Protein AF-A0A835IIK6-F1 (afdb_monomer_lite)

Radius of gyration: 29.31 Å; chains: 1; bounding box: 86×54×74 Å

InterPro domains:
  IPR040961 Cop9 signalosome subunit 5 C-terminal domain [PF18323] (36-115)

Organism: NCBI:txid261450

Structure (mmCIF, N/CA/C/O backbone):
data_AF-A0A835IIK6-F1
#
_entry.id   AF-A0A835IIK6-F1
#
loop_
_atom_site.group_PDB
_atom_site.id
_atom_site.type_symbol
_atom_site.label_atom_id
_atom_site.label_alt_id
_atom_site.label_comp_id
_atom_site.label_asym_id
_atom_site.label_entity_id
_atom_site.label_seq_id
_atom_site.pdbx_PDB_ins_code
_atom_site.Cartn_x
_atom_site.Cartn_y
_atom_site.Cartn_z
_atom_site.occupancy
_atom_site.B_iso_or_equiv
_atom_site.auth_seq_id
_atom_site.auth_comp_id
_atom_site.auth_asym_id
_atom_site.auth_atom_id
_atom_site.pdbx_PDB_model_num
ATOM 1 N N . MET A 1 1 ? -17.957 16.757 1.775 1.00 61.12 1 MET A N 1
ATOM 2 C CA . MET A 1 1 ? -18.990 15.894 1.160 1.00 61.12 1 MET A CA 1
ATOM 3 C C . MET A 1 1 ? -18.944 16.075 -0.357 1.00 61.12 1 MET A C 1
ATOM 5 O O . MET A 1 1 ? -19.608 16.964 -0.861 1.00 61.12 1 MET A O 1
ATOM 9 N N . HIS A 1 2 ? -18.140 15.284 -1.078 1.00 85.62 2 HIS A N 1
ATOM 10 C CA . HIS A 1 2 ? -18.026 15.370 -2.552 1.00 85.62 2 HIS A CA 1
ATOM 11 C C . HIS A 1 2 ? -18.192 14.007 -3.252 1.00 85.62 2 HIS A C 1
ATOM 13 O O . HIS A 1 2 ? -18.225 13.932 -4.473 1.00 85.62 2 HIS A O 1
ATOM 19 N N . CYS A 1 3 ? -18.372 12.921 -2.491 1.00 80.94 3 CYS A N 1
ATOM 20 C CA . CYS A 1 3 ? -18.444 11.554 -3.017 1.00 80.94 3 CYS A CA 1
ATOM 21 C C . CYS A 1 3 ? -19.683 11.251 -3.880 1.00 80.94 3 CYS A C 1
ATOM 23 O O . CYS A 1 3 ? -19.717 10.209 -4.518 1.00 80.94 3 CYS A O 1
ATOM 25 N N . LYS A 1 4 ? -20.693 12.135 -3.900 1.00 87.50 4 LYS A N 1
ATOM 26 C CA . LYS A 1 4 ? -21.908 12.005 -4.732 1.00 87.50 4 LYS A CA 1
ATOM 27 C C . LYS A 1 4 ? -21.901 12.889 -5.984 1.00 87.50 4 LYS A C 1
ATOM 29 O O . LYS A 1 4 ? -22.849 12.842 -6.755 1.00 87.50 4 LYS A O 1
ATOM 34 N N . GLN A 1 5 ? -20.882 13.733 -6.149 1.00 91.50 5 GLN A N 1
ATOM 35 C CA . GLN A 1 5 ? -20.792 14.677 -7.270 1.00 91.50 5 GLN A CA 1
ATOM 36 C C . GLN A 1 5 ? -20.050 14.090 -8.478 1.00 91.50 5 GLN A C 1
ATOM 38 O O . GLN A 1 5 ? -20.087 14.670 -9.557 1.00 91.50 5 GLN A O 1
ATOM 43 N N . TYR A 1 6 ? -19.407 12.935 -8.302 1.00 93.81 6 TYR A N 1
ATOM 44 C CA . TYR A 1 6 ? -18.641 12.239 -9.328 1.00 93.81 6 TYR A CA 1
ATOM 45 C C . TYR A 1 6 ? -19.034 10.765 -9.342 1.00 93.81 6 TYR A C 1
ATOM 47 O O . TYR A 1 6 ? -19.435 10.214 -8.316 1.00 93.81 6 TYR A O 1
ATOM 55 N N . TYR A 1 7 ? -18.893 10.131 -10.499 1.00 91.88 7 TYR A N 1
ATOM 56 C CA . TYR A 1 7 ? -19.043 8.691 -10.667 1.00 91.88 7 TYR A CA 1
ATOM 57 C C . TYR A 1 7 ? -17.682 8.081 -11.004 1.00 91.88 7 TYR A C 1
ATOM 59 O O . TYR A 1 7 ? -16.851 8.711 -11.661 1.00 91.88 7 TYR A O 1
ATOM 67 N N . SER A 1 8 ? -17.435 6.869 -10.515 1.00 91.25 8 SER A N 1
ATOM 68 C CA . SER A 1 8 ? -16.220 6.126 -10.840 1.00 91.25 8 SER A CA 1
ATOM 69 C C . SER A 1 8 ? -16.282 5.646 -12.287 1.00 91.25 8 SER A C 1
ATOM 71 O O . SER A 1 8 ? -17.311 5.140 -12.730 1.00 91.25 8 SER A O 1
ATOM 73 N N . LEU A 1 9 ? -15.176 5.809 -13.006 1.00 95.25 9 LEU A N 1
ATOM 74 C CA . LEU A 1 9 ? -14.964 5.211 -14.318 1.00 95.25 9 LEU A CA 1
ATOM 75 C C . LEU A 1 9 ? -14.067 3.987 -14.170 1.00 95.25 9 LEU A C 1
ATOM 77 O O . LEU A 1 9 ? -13.155 3.984 -13.339 1.00 95.25 9 LEU A O 1
ATOM 81 N N . ASP A 1 10 ? -14.300 2.983 -15.008 1.00 94.06 10 ASP A N 1
ATOM 82 C CA . ASP A 1 10 ? -13.427 1.820 -15.084 1.00 94.06 10 ASP A CA 1
ATOM 83 C C . ASP A 1 10 ? -12.090 2.221 -15.712 1.00 94.06 10 ASP A C 1
ATOM 85 O O . ASP A 1 10 ? -12.025 2.733 -16.832 1.00 94.06 10 ASP A O 1
ATOM 89 N N . ILE A 1 11 ? -11.007 2.012 -14.964 1.00 94.69 11 ILE A N 1
ATOM 90 C CA . ILE A 1 11 ? -9.655 2.363 -15.395 1.00 94.69 11 ILE A CA 1
ATOM 91 C C . ILE A 1 11 ? -9.009 1.127 -16.009 1.00 94.69 11 ILE A C 1
ATOM 93 O O . ILE A 1 11 ? -8.796 0.120 -15.335 1.00 94.69 11 ILE A O 1
ATOM 97 N N . THR A 1 12 ? -8.643 1.224 -17.283 1.00 95.94 12 THR A N 1
ATOM 98 C CA . THR A 1 12 ? -7.862 0.201 -17.985 1.00 95.94 12 THR A CA 1
ATOM 99 C C . THR A 1 12 ? -6.479 0.731 -18.332 1.00 95.94 12 THR A C 1
ATOM 101 O O . THR A 1 12 ? -6.341 1.867 -18.785 1.00 95.94 12 THR A O 1
ATOM 104 N N . TYR A 1 13 ? -5.458 -0.108 -18.178 1.00 94.44 13 TYR A N 1
ATOM 105 C CA . TYR A 1 13 ? -4.082 0.221 -18.543 1.00 94.44 13 TYR A CA 1
ATOM 106 C C . TYR A 1 13 ? -3.711 -0.449 -19.866 1.00 94.44 13 TYR A C 1
ATOM 108 O O . TYR A 1 13 ? -4.034 -1.616 -20.082 1.00 94.44 13 TYR A O 1
ATOM 116 N N . PHE A 1 14 ? -2.977 0.261 -20.722 1.00 96.06 14 PHE A N 1
ATOM 117 C CA . PHE A 1 14 ? -2.321 -0.314 -21.895 1.00 96.06 14 PHE A CA 1
ATOM 118 C C . PHE A 1 14 ? -0.820 -0.020 -21.840 1.00 96.06 14 PHE A C 1
ATOM 120 O O . PHE A 1 14 ? -0.390 0.942 -21.205 1.00 96.06 14 PHE A O 1
ATOM 127 N N . LYS A 1 15 ? -0.019 -0.869 -22.486 1.00 95.12 15 LYS A N 1
ATOM 128 C CA . LYS A 1 15 ? 1.429 -0.687 -22.629 1.00 95.12 15 LYS A CA 1
ATOM 129 C C . LYS A 1 15 ? 1.794 -0.834 -24.098 1.00 95.12 15 LYS A C 1
ATOM 131 O O . LYS A 1 15 ? 1.308 -1.756 -24.753 1.00 95.12 15 LYS A O 1
ATOM 136 N N . SER A 1 16 ? 2.636 0.057 -24.613 1.00 96.88 16 SER A N 1
ATOM 137 C CA . SER A 1 16 ? 3.159 -0.064 -25.973 1.00 96.88 16 SER A CA 1
ATOM 138 C C . SER A 1 16 ? 4.162 -1.218 -26.077 1.00 96.88 16 SER A C 1
ATOM 140 O O . SER A 1 16 ? 4.770 -1.629 -25.088 1.00 96.88 16 SER A O 1
ATOM 142 N N . SER A 1 17 ? 4.409 -1.718 -27.292 1.00 95.38 17 SER A N 1
ATOM 143 C CA . SER A 1 17 ? 5.443 -2.732 -27.534 1.00 95.38 17 SER A CA 1
ATOM 144 C C . SER A 1 17 ? 6.841 -2.259 -27.118 1.00 95.38 17 SER A C 1
ATOM 146 O O . SER A 1 17 ? 7.666 -3.081 -26.720 1.00 95.38 17 SER A O 1
ATOM 148 N N . ILE A 1 18 ? 7.115 -0.951 -27.195 1.00 96.38 18 ILE A N 1
ATOM 149 C CA . ILE A 1 18 ? 8.375 -0.369 -26.714 1.00 96.38 18 ILE A CA 1
ATOM 150 C C . ILE A 1 18 ? 8.428 -0.310 -25.184 1.00 96.38 18 ILE A C 1
ATOM 152 O O . ILE A 1 18 ? 9.459 -0.658 -24.614 1.00 96.38 18 ILE A O 1
ATOM 156 N N . ASP A 1 19 ? 7.313 0.017 -24.520 1.00 96.75 19 ASP A N 1
ATOM 157 C CA . ASP A 1 19 ? 7.225 0.043 -23.053 1.00 96.75 19 ASP A CA 1
ATOM 158 C C . ASP A 1 19 ? 7.439 -1.355 -22.476 1.00 96.75 19 ASP A C 1
ATOM 160 O O . ASP A 1 19 ? 8.162 -1.520 -21.498 1.00 96.75 19 ASP A O 1
ATOM 164 N N . CYS A 1 20 ? 6.862 -2.379 -23.112 1.00 94.88 20 CYS A N 1
ATOM 165 C CA . CYS A 1 20 ? 7.074 -3.770 -22.723 1.00 94.88 20 CYS A CA 1
ATOM 166 C C . CYS A 1 20 ? 8.557 -4.155 -22.799 1.00 94.88 20 CYS A C 1
ATOM 168 O O . CYS A 1 20 ? 9.090 -4.708 -21.840 1.00 94.88 20 CYS A O 1
ATOM 170 N N . ARG A 1 21 ? 9.241 -3.818 -23.904 1.00 94.88 21 ARG A N 1
ATOM 171 C CA . ARG A 1 21 ? 10.681 -4.091 -24.062 1.00 94.88 21 ARG A CA 1
ATOM 172 C C . ARG A 1 21 ? 11.523 -3.310 -23.053 1.00 94.88 21 ARG A C 1
ATOM 174 O O . ARG A 1 21 ? 12.467 -3.855 -22.495 1.00 94.88 21 ARG A O 1
ATOM 181 N N . LEU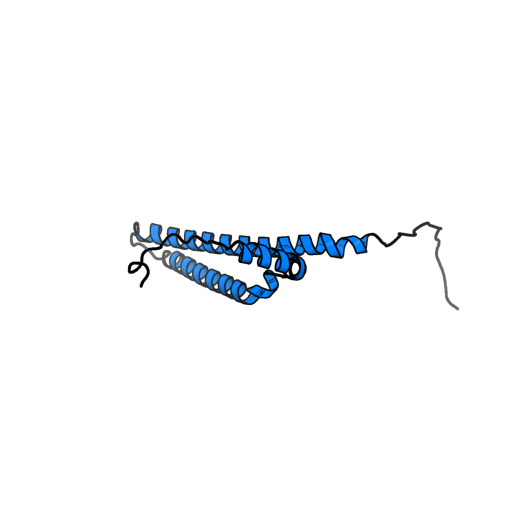 A 1 22 ? 11.184 -2.048 -22.800 1.00 94.94 22 LEU A N 1
ATOM 182 C CA . LEU A 1 22 ? 11.909 -1.208 -21.850 1.00 94.94 22 LEU A CA 1
ATOM 183 C C . LEU A 1 22 ? 11.756 -1.711 -20.407 1.00 94.94 22 LEU A C 1
ATOM 185 O O . LEU A 1 22 ? 12.744 -1.774 -19.678 1.00 94.94 22 LEU A O 1
ATOM 189 N N . LEU A 1 23 ? 10.542 -2.091 -19.999 1.00 94.81 23 LEU A N 1
ATOM 190 C CA . LEU A 1 23 ? 10.276 -2.630 -18.664 1.00 94.81 23 LEU A CA 1
ATOM 191 C C . LEU A 1 23 ? 10.995 -3.961 -18.427 1.00 94.81 23 LEU A C 1
ATOM 193 O O . LEU A 1 23 ? 11.480 -4.180 -17.321 1.00 94.81 23 L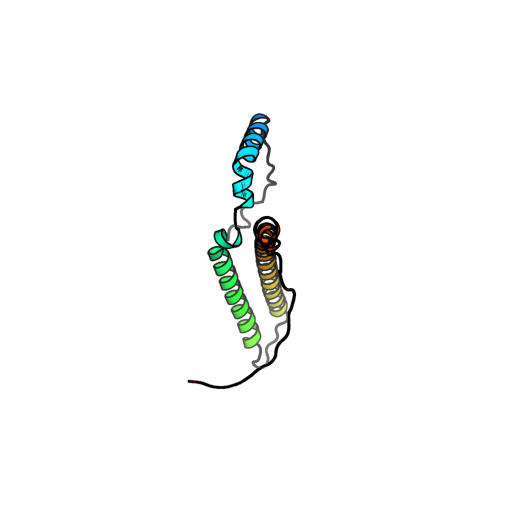EU A O 1
ATOM 197 N N . ASP A 1 24 ? 11.112 -4.811 -19.447 1.00 93.62 24 ASP A N 1
ATOM 198 C CA . ASP A 1 24 ? 11.864 -6.068 -19.359 1.00 93.62 24 ASP A CA 1
ATOM 199 C C . ASP A 1 24 ? 13.366 -5.819 -19.126 1.00 93.62 24 ASP A C 1
ATOM 201 O O . ASP A 1 24 ? 13.979 -6.375 -18.212 1.00 93.62 24 ASP A O 1
ATOM 205 N N . LEU A 1 25 ? 13.956 -4.880 -19.873 1.00 94.31 25 LEU A N 1
ATOM 206 C CA . LEU A 1 25 ? 15.348 -4.466 -19.664 1.00 94.31 25 LEU A CA 1
ATOM 207 C C . LEU A 1 25 ? 15.570 -3.842 -18.279 1.00 94.31 25 LEU A C 1
ATOM 209 O O . LEU A 1 25 ? 16.585 -4.112 -17.634 1.00 94.31 25 LEU A O 1
ATOM 213 N N . LEU A 1 26 ? 14.627 -3.025 -17.800 1.00 93.25 26 LEU A N 1
ATOM 214 C CA . LEU A 1 26 ? 14.682 -2.464 -16.451 1.00 93.25 26 LEU A CA 1
ATOM 215 C C . LEU A 1 26 ? 14.588 -3.562 -15.394 1.00 93.25 26 LEU A C 1
ATOM 217 O O . LEU A 1 26 ? 15.371 -3.556 -14.446 1.00 93.25 26 LEU A O 1
ATOM 221 N N . TRP A 1 27 ? 13.688 -4.529 -15.561 1.00 93.44 27 TRP A N 1
ATOM 222 C CA . TRP A 1 27 ? 13.537 -5.631 -14.618 1.00 93.44 27 TRP A CA 1
ATOM 223 C C . TRP A 1 27 ? 14.835 -6.428 -14.460 1.00 93.44 27 TRP A C 1
ATOM 225 O O . TRP A 1 27 ? 15.283 -6.650 -13.334 1.00 93.44 27 TRP A O 1
ATOM 235 N N . ASN A 1 28 ? 15.512 -6.727 -15.573 1.00 91.25 28 ASN A N 1
ATOM 236 C CA . ASN A 1 28 ? 16.806 -7.416 -15.570 1.00 91.25 28 ASN A CA 1
ATOM 237 C C . ASN A 1 28 ? 17.878 -6.706 -14.721 1.00 91.25 28 ASN A C 1
ATOM 239 O O . ASN A 1 28 ? 18.756 -7.365 -14.165 1.00 91.25 28 ASN A O 1
ATOM 243 N N . LYS A 1 29 ? 17.798 -5.377 -14.571 1.00 91.94 29 LYS A N 1
ATOM 244 C CA . LYS A 1 29 ? 18.743 -4.583 -13.769 1.00 91.94 29 LYS A CA 1
ATOM 245 C C . LYS A 1 29 ? 18.252 -4.276 -12.348 1.00 91.94 29 LYS A C 1
ATOM 247 O O . LYS A 1 29 ? 19.071 -4.155 -11.443 1.00 91.94 29 LYS A O 1
ATOM 252 N N . TYR A 1 30 ? 16.944 -4.122 -12.144 1.00 91.56 30 TYR A N 1
ATOM 253 C CA . TYR A 1 30 ? 16.369 -3.563 -10.913 1.00 91.56 30 TYR A CA 1
ATOM 254 C C . TYR A 1 30 ? 15.652 -4.583 -10.016 1.00 91.56 30 TYR A C 1
ATOM 256 O O . TYR A 1 30 ? 15.218 -4.207 -8.927 1.00 91.56 30 TYR A O 1
ATOM 264 N N . TRP A 1 31 ? 15.565 -5.860 -10.404 1.00 93.00 31 TRP A N 1
ATOM 265 C CA . TRP A 1 31 ? 14.896 -6.900 -9.604 1.00 93.00 31 TRP A CA 1
ATOM 266 C C . TRP A 1 31 ? 15.428 -6.996 -8.162 1.00 93.00 31 TRP A C 1
ATOM 268 O O . TRP A 1 31 ? 14.660 -7.240 -7.229 1.00 93.00 31 TRP A O 1
ATOM 278 N N . VAL A 1 32 ? 16.727 -6.740 -7.953 1.00 90.25 32 VAL A N 1
ATOM 279 C CA . VAL A 1 32 ? 17.354 -6.765 -6.620 1.00 90.25 32 VAL A CA 1
ATOM 280 C C . VAL A 1 32 ? 16.729 -5.724 -5.696 1.00 90.25 32 VAL A C 1
ATOM 282 O O . VAL A 1 32 ? 16.534 -6.007 -4.520 1.00 90.25 32 VAL A O 1
ATOM 285 N N . ASN A 1 33 ? 16.359 -4.548 -6.210 1.00 88.50 33 ASN A N 1
ATOM 286 C CA . ASN A 1 33 ? 15.724 -3.502 -5.405 1.00 88.50 33 ASN A CA 1
ATOM 287 C C . ASN A 1 33 ? 14.327 -3.921 -4.941 1.00 88.50 33 ASN A C 1
ATOM 289 O O . ASN A 1 33 ? 13.930 -3.618 -3.819 1.00 88.50 33 ASN A O 1
ATOM 293 N N . THR A 1 34 ? 13.588 -4.652 -5.778 1.00 86.69 34 THR A N 1
ATOM 294 C CA . THR A 1 34 ? 12.299 -5.227 -5.380 1.00 86.69 34 THR A CA 1
ATOM 295 C C . THR A 1 34 ? 12.489 -6.236 -4.253 1.00 86.69 34 THR A C 1
ATOM 297 O O . THR A 1 34 ? 11.754 -6.191 -3.268 1.00 86.69 34 THR A O 1
ATOM 300 N N . LEU A 1 35 ? 13.514 -7.086 -4.347 1.00 83.94 35 LEU A N 1
ATOM 301 C CA . LEU A 1 35 ? 13.800 -8.086 -3.322 1.00 83.94 35 LEU A CA 1
ATOM 302 C C . LEU A 1 35 ? 14.376 -7.478 -2.035 1.00 83.94 35 LEU A C 1
ATOM 304 O O . LEU A 1 35 ? 14.052 -7.940 -0.951 1.00 83.94 35 LEU A O 1
ATOM 308 N N . SER A 1 36 ? 15.206 -6.438 -2.113 1.00 84.75 36 SER A N 1
ATOM 309 C CA . SER A 1 36 ? 15.804 -5.806 -0.930 1.00 84.75 36 SER A CA 1
ATOM 310 C C . SER A 1 36 ? 14.834 -4.876 -0.199 1.00 84.75 36 SER A C 1
ATOM 312 O O . SER A 1 36 ? 14.990 -4.656 1.006 1.00 84.75 36 SER A O 1
ATOM 314 N N . SER A 1 37 ? 13.798 -4.384 -0.888 1.00 85.19 37 SER A N 1
ATOM 315 C CA . SER A 1 37 ? 12.785 -3.515 -0.294 1.00 85.19 37 SER A CA 1
ATOM 316 C C . SER A 1 37 ? 12.128 -4.149 0.942 1.00 85.19 37 SER A C 1
ATOM 318 O O . SER A 1 37 ? 11.931 -5.364 1.043 1.00 85.19 37 SER A O 1
ATOM 320 N N . SER A 1 38 ? 11.830 -3.318 1.941 1.00 84.88 38 SER A N 1
ATOM 321 C CA . SER A 1 38 ? 11.187 -3.733 3.190 1.00 84.88 38 SER A CA 1
ATOM 322 C C . SER A 1 38 ? 9.965 -2.847 3.437 1.00 84.88 38 SER A C 1
ATOM 324 O O . SER A 1 38 ? 10.118 -1.743 3.970 1.00 84.88 38 SER A O 1
ATOM 326 N N . PRO A 1 39 ? 8.755 -3.304 3.061 1.00 82.00 39 PRO A N 1
ATOM 327 C CA . PRO A 1 39 ? 7.525 -2.532 3.242 1.00 82.00 39 PRO A CA 1
ATOM 328 C C . PRO A 1 39 ? 7.276 -2.130 4.702 1.00 82.00 39 PRO A C 1
ATOM 330 O O . PRO A 1 39 ? 6.763 -1.044 4.955 1.00 82.00 39 PRO A O 1
ATOM 333 N N . LEU A 1 40 ? 7.705 -2.964 5.660 1.00 85.69 40 LEU A N 1
ATOM 334 C CA . LEU A 1 40 ? 7.563 -2.693 7.097 1.00 85.69 40 LEU A CA 1
ATOM 335 C C . LEU A 1 40 ? 8.382 -1.488 7.573 1.00 85.69 40 LEU A C 1
ATOM 337 O O . LEU A 1 40 ? 7.983 -0.815 8.516 1.00 85.69 40 LEU A O 1
ATOM 341 N N . LEU A 1 41 ? 9.528 -1.218 6.940 1.00 85.31 41 LEU A N 1
ATOM 342 C CA . LEU A 1 41 ? 10.351 -0.056 7.284 1.00 85.31 41 LEU A CA 1
ATOM 343 C C . LEU A 1 41 ? 9.866 1.192 6.548 1.00 85.31 41 LEU A C 1
ATOM 345 O O . LEU A 1 41 ? 9.751 2.248 7.159 1.00 85.31 41 LEU A O 1
ATOM 349 N N . ALA A 1 42 ? 9.552 1.062 5.256 1.00 86.81 42 ALA A N 1
ATOM 350 C CA . ALA A 1 42 ? 9.146 2.190 4.423 1.00 86.81 42 ALA A CA 1
ATOM 351 C C . ALA A 1 42 ? 7.805 2.807 4.860 1.00 86.81 42 ALA A C 1
ATOM 353 O O . ALA A 1 42 ? 7.654 4.023 4.824 1.00 86.81 42 ALA A O 1
ATOM 354 N N . ASN A 1 43 ? 6.853 1.982 5.308 1.00 89.25 43 ASN A N 1
ATOM 355 C CA . ASN A 1 43 ? 5.494 2.424 5.640 1.00 89.25 43 ASN A CA 1
ATOM 356 C C . ASN A 1 43 ? 5.232 2.516 7.151 1.00 89.25 43 ASN A C 1
ATOM 358 O O . ASN A 1 43 ? 4.077 2.610 7.564 1.00 89.25 43 ASN A O 1
ATOM 362 N N . ARG A 1 44 ? 6.274 2.473 7.991 1.00 91.06 44 ARG A N 1
ATOM 363 C CA . ARG A 1 44 ? 6.130 2.389 9.453 1.00 91.06 44 ARG A CA 1
ATOM 364 C C . ARG A 1 44 ? 5.252 3.501 10.030 1.00 91.06 44 ARG A C 1
ATOM 366 O O . ARG A 1 44 ? 4.338 3.209 10.796 1.00 91.06 44 ARG A O 1
ATOM 373 N N . ASP A 1 45 ? 5.523 4.750 9.664 1.00 92.38 45 ASP A N 1
ATOM 374 C CA . ASP A 1 45 ? 4.819 5.906 10.233 1.00 92.38 45 ASP A CA 1
ATOM 375 C C . ASP A 1 45 ? 3.351 5.939 9.801 1.00 92.38 45 ASP A C 1
ATOM 377 O O . ASP A 1 45 ? 2.466 6.238 10.600 1.00 92.38 45 ASP A O 1
ATOM 381 N N . TYR A 1 46 ? 3.078 5.543 8.555 1.00 92.19 46 TYR A N 1
ATOM 382 C CA . TYR A 1 46 ? 1.717 5.400 8.046 1.00 92.19 46 TYR A CA 1
ATOM 383 C C . TYR A 1 46 ? 0.926 4.354 8.837 1.00 92.19 46 TYR A C 1
ATOM 385 O O . TYR A 1 46 ? -0.194 4.618 9.270 1.00 92.19 46 TYR A O 1
ATOM 393 N N . VAL A 1 47 ? 1.520 3.181 9.068 1.00 93.25 47 VAL A N 1
ATOM 394 C CA . VAL A 1 47 ? 0.891 2.096 9.832 1.00 93.25 47 VAL A CA 1
ATOM 395 C C . VAL A 1 47 ? 0.681 2.505 11.288 1.00 93.25 47 VAL A C 1
ATOM 397 O O . VAL A 1 47 ? -0.384 2.251 11.843 1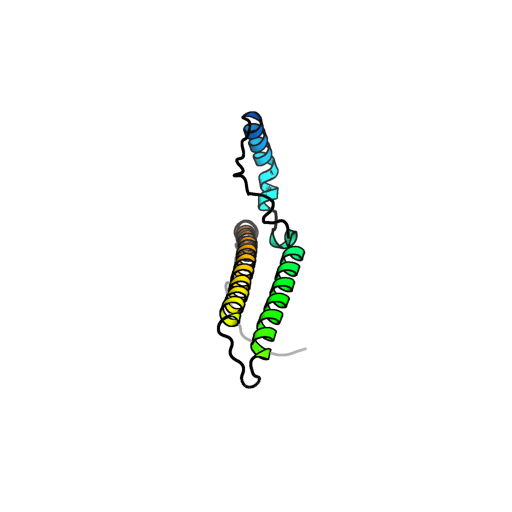.00 93.25 47 VAL A O 1
ATOM 400 N N . ALA A 1 48 ? 1.660 3.169 11.908 1.00 94.31 48 ALA A N 1
ATOM 401 C CA . ALA A 1 48 ? 1.526 3.683 13.268 1.00 94.31 48 ALA A CA 1
ATOM 402 C C . ALA A 1 48 ? 0.363 4.684 13.378 1.00 94.31 48 ALA A C 1
ATOM 404 O O . ALA A 1 48 ? -0.443 4.580 14.302 1.00 94.31 48 ALA A O 1
ATOM 405 N N . GLY A 1 49 ? 0.228 5.585 12.399 1.00 95.44 49 GLY A N 1
ATOM 406 C CA . GLY A 1 49 ? -0.919 6.486 12.287 1.00 95.44 49 GLY A CA 1
ATOM 407 C C . GLY A 1 49 ? -2.242 5.732 12.147 1.00 95.44 49 GLY A C 1
ATOM 408 O O . GLY A 1 49 ? -3.166 5.976 12.912 1.00 95.44 49 GLY A O 1
ATOM 409 N N . GLN A 1 50 ? -2.318 4.741 11.254 1.00 94.69 50 GLN A N 1
ATOM 410 C CA . GLN A 1 50 ? -3.525 3.923 11.092 1.00 94.69 50 GLN A CA 1
ATOM 411 C C . GLN A 1 50 ? -3.927 3.172 12.367 1.00 94.69 50 GLN A C 1
ATOM 413 O O . GLN A 1 50 ? -5.117 3.049 12.650 1.00 94.69 50 GLN A O 1
ATOM 418 N N . ILE A 1 51 ? -2.957 2.662 13.130 1.00 95.25 51 ILE A N 1
ATOM 419 C CA . ILE A 1 51 ? -3.215 1.989 14.408 1.00 95.25 51 ILE A CA 1
ATOM 420 C C . ILE A 1 51 ? -3.703 2.999 15.455 1.00 95.25 51 ILE A C 1
ATOM 422 O O . ILE A 1 51 ? -4.634 2.689 16.196 1.00 95.25 51 ILE A O 1
ATOM 426 N N . SER A 1 52 ? -3.124 4.202 15.494 1.00 96.19 52 SER A N 1
ATOM 427 C CA . SER A 1 52 ? -3.577 5.282 16.378 1.00 96.19 52 SER A CA 1
ATOM 428 C C . SER A 1 52 ? -5.016 5.700 16.064 1.00 96.19 52 SER A C 1
ATOM 430 O O . SER A 1 52 ? -5.855 5.726 16.960 1.00 96.19 52 SER A O 1
ATOM 432 N N . ASP A 1 53 ? -5.334 5.935 14.789 1.00 95.06 53 ASP A N 1
ATOM 433 C CA . ASP A 1 53 ? -6.687 6.282 14.341 1.00 95.06 53 ASP A CA 1
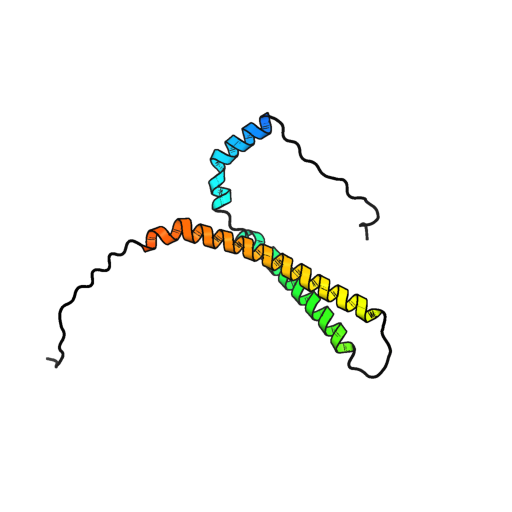ATOM 434 C C . ASP A 1 53 ? -7.690 5.158 14.644 1.00 95.06 53 ASP A C 1
ATOM 436 O O . ASP A 1 53 ? -8.851 5.403 14.977 1.00 95.06 53 ASP A O 1
ATOM 440 N N . LEU A 1 54 ? -7.263 3.898 14.510 1.00 94.12 54 LEU A N 1
ATOM 441 C CA . LEU A 1 54 ? -8.078 2.734 14.848 1.00 94.12 54 LEU A CA 1
ATOM 442 C C . LEU A 1 54 ? -8.378 2.680 16.352 1.00 94.12 54 LEU A C 1
ATOM 444 O O . LEU A 1 54 ? -9.516 2.394 16.724 1.00 94.12 54 LEU A O 1
ATOM 448 N N . ALA A 1 55 ? -7.382 2.956 17.196 1.00 94.38 55 ALA A N 1
ATOM 449 C CA . ALA A 1 55 ? -7.541 2.994 18.646 1.00 94.38 55 ALA A CA 1
ATOM 450 C C . ALA A 1 55 ? -8.504 4.110 19.074 1.00 94.38 55 ALA A C 1
ATOM 452 O O . ALA A 1 55 ? -9.420 3.854 19.851 1.00 94.38 55 ALA A O 1
ATOM 453 N N . GLU A 1 56 ? -8.374 5.306 18.494 1.00 94.12 56 GLU A N 1
ATOM 454 C CA . GLU A 1 56 ? -9.282 6.423 18.773 1.00 94.12 56 GLU A CA 1
ATOM 455 C C . GLU A 1 56 ? -10.730 6.084 18.376 1.00 94.12 56 GLU A C 1
ATOM 457 O O . GLU A 1 56 ? -11.667 6.284 19.151 1.00 94.12 56 GLU A O 1
ATOM 462 N N . LYS A 1 57 ? -10.937 5.496 17.189 1.00 92.25 57 LYS A N 1
ATOM 463 C CA . LYS A 1 57 ? -12.268 5.039 16.750 1.00 92.25 57 LYS A CA 1
ATOM 464 C C . LYS A 1 57 ? -12.854 3.973 17.677 1.00 92.25 57 LYS A C 1
ATOM 466 O O . LYS A 1 57 ? -14.069 3.946 17.875 1.00 92.25 57 LYS A O 1
ATOM 471 N N . LEU A 1 58 ? -12.017 3.081 18.206 1.00 91.69 58 LEU A N 1
ATOM 472 C CA . LEU A 1 58 ? -12.439 2.044 19.144 1.00 91.69 58 LEU A CA 1
ATOM 473 C C . LEU A 1 58 ? -12.893 2.657 20.474 1.00 91.69 58 LEU A C 1
ATOM 475 O O . LEU A 1 58 ? -13.980 2.328 20.941 1.00 91.69 58 LEU A O 1
ATOM 479 N N . GLU A 1 59 ? -12.120 3.592 21.027 1.00 90.69 59 GLU A N 1
ATOM 480 C CA . GLU A 1 59 ? -12.464 4.312 22.258 1.00 90.69 59 GLU A CA 1
ATOM 481 C C . GLU A 1 59 ? -13.776 5.102 22.101 1.00 90.69 59 GLU A C 1
ATOM 483 O O . GLU A 1 59 ? -14.648 5.076 22.972 1.00 90.69 59 GLU A O 1
ATOM 488 N N . GLN A 1 60 ? -13.981 5.753 20.953 1.00 88.44 60 GLN A N 1
ATOM 489 C CA . GLN A 1 60 ? -15.239 6.441 20.644 1.00 88.44 60 GLN A CA 1
ATOM 490 C C . GLN A 1 60 ? -16.437 5.478 20.601 1.00 88.44 60 GLN A C 1
ATOM 492 O O . GLN A 1 60 ? -17.509 5.803 21.123 1.00 88.44 60 GLN A O 1
ATOM 497 N N . ALA A 1 61 ? -16.268 4.293 20.004 1.00 86.38 61 ALA A N 1
ATOM 498 C CA . ALA A 1 61 ? -17.310 3.269 19.967 1.00 86.38 61 ALA A CA 1
ATOM 499 C C . ALA A 1 61 ? -17.626 2.725 21.373 1.00 86.38 61 ALA A C 1
ATOM 501 O O . ALA A 1 61 ? -18.795 2.540 21.712 1.00 86.38 61 ALA A O 1
ATOM 502 N N . GLU A 1 62 ? -16.608 2.523 22.212 1.00 84.94 62 GLU A N 1
ATOM 503 C CA . GLU A 1 62 ? -16.760 2.061 23.596 1.00 84.94 62 GLU A CA 1
ATOM 504 C C . GLU A 1 62 ? -17.475 3.093 24.480 1.00 84.94 62 GLU A C 1
ATOM 506 O O . GLU A 1 62 ? -18.443 2.763 25.170 1.00 84.94 62 GLU A O 1
ATOM 511 N N . ASN A 1 63 ? -17.077 4.365 24.402 1.00 83.69 63 ASN A N 1
ATOM 512 C CA . ASN A 1 63 ? -17.706 5.456 25.149 1.00 83.69 63 ASN A CA 1
ATOM 513 C C . ASN A 1 63 ? -19.201 5.606 24.812 1.00 83.69 63 ASN A C 1
ATOM 515 O O . ASN A 1 63 ? -20.028 5.903 25.686 1.00 83.69 63 ASN A O 1
ATOM 519 N N . HIS A 1 64 ? -19.582 5.346 23.557 1.00 75.25 64 HIS A N 1
ATOM 520 C CA . HIS A 1 64 ? -20.985 5.331 23.144 1.00 75.25 64 HIS A CA 1
ATOM 521 C C . HIS A 1 64 ? -21.784 4.182 23.784 1.00 75.25 64 HIS A C 1
ATOM 523 O O . HIS A 1 64 ? -22.950 4.364 24.143 1.00 75.25 64 HIS A O 1
ATOM 529 N N . LEU A 1 65 ? -21.156 3.018 23.982 1.00 72.12 65 LEU A N 1
ATOM 530 C CA . LEU A 1 65 ? -21.762 1.871 24.663 1.00 72.12 65 LEU A CA 1
ATOM 531 C C . LEU A 1 65 ? -21.875 2.101 26.179 1.00 72.12 65 LEU A C 1
ATOM 533 O O . LEU A 1 65 ? -22.920 1.809 26.762 1.00 72.12 65 LEU A O 1
ATOM 537 N N . HIS A 1 66 ? -20.853 2.681 26.816 1.00 66.62 66 HIS A N 1
ATOM 538 C CA . HIS A 1 66 ? -20.852 2.981 28.256 1.00 66.62 66 HIS A CA 1
ATOM 539 C C . HIS A 1 66 ? -21.916 4.017 28.661 1.00 66.62 66 HIS A C 1
ATOM 541 O O . HIS A 1 66 ? -22.538 3.897 29.718 1.00 66.62 66 HIS A O 1
ATOM 547 N N . THR A 1 67 ? -22.211 4.988 27.790 1.00 62.34 67 THR A N 1
ATOM 548 C CA . THR A 1 67 ? -23.237 6.027 28.020 1.00 62.34 67 THR A CA 1
ATOM 549 C C . THR A 1 67 ? -24.672 5.457 28.114 1.00 62.34 67 THR A C 1
ATOM 551 O O . THR A 1 67 ? -25.591 6.150 28.550 1.00 62.34 67 THR A O 1
ATOM 554 N N . ARG A 1 68 ? -24.901 4.179 27.766 1.00 57.34 68 ARG A N 1
ATOM 555 C CA . ARG A 1 68 ? -26.217 3.511 27.851 1.00 57.34 68 ARG A CA 1
ATOM 556 C C . ARG A 1 68 ? -26.564 2.868 29.198 1.00 57.34 68 ARG A C 1
ATOM 558 O O . ARG A 1 68 ? -27.698 2.419 29.344 1.00 57.34 68 ARG A O 1
ATOM 565 N N . LEU A 1 69 ? -25.659 2.812 30.176 1.00 56.50 69 LEU A N 1
ATOM 566 C CA . LEU A 1 69 ? -25.937 2.191 31.486 1.00 56.50 69 LEU A CA 1
ATOM 567 C C . LEU A 1 69 ? -26.728 3.086 32.476 1.00 56.50 69 LEU A C 1
ATOM 569 O O . LEU A 1 69 ? -26.851 2.740 33.648 1.00 56.50 69 LEU A O 1
ATOM 573 N N . GLY A 1 70 ? -27.300 4.210 32.020 1.00 58.19 70 GLY A N 1
ATOM 574 C CA . GLY A 1 70 ? -28.252 5.040 32.780 1.00 58.19 70 GLY A CA 1
ATOM 575 C C . GLY A 1 70 ? -29.726 4.661 32.524 1.00 58.19 70 GLY A C 1
ATOM 576 O O . GLY A 1 70 ? -30.047 4.152 31.448 1.00 58.19 70 GLY A O 1
ATOM 577 N N . PRO A 1 71 ? -30.651 4.881 33.482 1.00 54.28 71 PRO A N 1
ATOM 578 C CA . PRO A 1 71 ? -31.976 4.274 33.440 1.00 54.28 71 PRO A CA 1
ATOM 579 C C . PRO A 1 71 ? -32.889 4.894 32.368 1.00 54.28 71 PRO A C 1
ATOM 581 O O . PRO A 1 71 ? -33.176 6.085 32.377 1.00 54.28 71 PRO A O 1
ATOM 584 N N . MET A 1 72 ? -33.412 4.009 31.511 1.00 60.97 72 MET A N 1
ATOM 585 C CA . MET A 1 72 ? -34.697 4.107 30.805 1.00 60.97 72 MET A CA 1
ATOM 586 C C . MET A 1 72 ? -34.870 5.237 29.774 1.00 60.97 72 MET A C 1
ATOM 588 O O . MET A 1 72 ? -35.599 6.178 30.038 1.00 60.97 72 MET A O 1
ATOM 592 N N . VAL A 1 73 ? -34.371 5.062 28.537 1.00 55.94 73 VAL A N 1
ATOM 593 C CA . VAL A 1 73 ? -35.072 5.519 27.309 1.00 55.94 73 VAL A CA 1
ATOM 594 C C . VAL A 1 73 ? -34.719 4.602 26.119 1.00 55.94 73 VAL A C 1
ATOM 596 O O . VAL A 1 73 ? -33.557 4.315 25.847 1.00 55.94 73 VAL A O 1
ATOM 599 N N . LEU A 1 74 ? -35.752 4.136 25.416 1.00 63.94 74 LEU A N 1
ATOM 600 C CA . LEU A 1 74 ? -35.764 3.299 24.203 1.00 63.94 74 LEU A CA 1
ATOM 601 C C . LEU A 1 74 ? -34.696 3.655 23.132 1.00 63.94 74 LEU A C 1
ATOM 603 O O . LEU A 1 74 ? -34.616 4.818 22.736 1.00 63.94 74 LEU A O 1
ATOM 607 N N . PRO A 1 75 ? -33.971 2.674 22.540 1.00 52.28 75 PRO A N 1
ATOM 608 C CA . PRO A 1 75 ? -33.329 2.912 21.239 1.00 52.28 75 PRO A CA 1
ATOM 609 C C . PRO A 1 75 ? -33.269 1.660 20.335 1.00 52.28 75 PRO A C 1
ATOM 611 O O . PRO A 1 75 ? -32.336 0.861 20.409 1.00 52.28 75 PRO A O 1
ATOM 614 N N . THR A 1 76 ? -34.229 1.513 19.414 1.00 55.50 76 THR A N 1
ATOM 615 C CA . THR A 1 76 ? -34.171 0.485 18.345 1.00 55.50 76 THR A CA 1
ATOM 616 C C . THR A 1 76 ? -33.399 0.958 17.098 1.00 55.50 76 THR A C 1
ATOM 618 O O . THR A 1 76 ? -32.854 0.140 16.366 1.00 55.50 76 THR A O 1
ATOM 621 N N . GLN A 1 77 ? -33.281 2.271 16.862 1.00 52.12 77 GLN A N 1
ATOM 622 C CA . GLN A 1 77 ? -32.623 2.814 15.657 1.00 52.12 77 GLN A CA 1
ATOM 623 C C . GLN A 1 77 ? -31.103 3.018 15.813 1.00 52.12 77 GLN A C 1
ATOM 625 O O . GLN A 1 77 ? -30.358 2.720 14.887 1.00 52.12 77 GLN A O 1
ATOM 630 N N . ARG A 1 78 ? -30.616 3.443 16.990 1.00 55.16 78 ARG A N 1
ATOM 631 C CA . ARG A 1 78 ? -29.178 3.721 17.211 1.00 55.16 78 ARG A CA 1
ATOM 632 C C . ARG A 1 78 ? -28.305 2.462 17.274 1.00 55.16 78 ARG A C 1
ATOM 634 O O . ARG A 1 78 ? -27.181 2.469 16.792 1.00 55.16 78 ARG A O 1
ATOM 641 N N . LYS A 1 79 ? -28.860 1.342 17.755 1.00 55.28 79 LYS A N 1
ATOM 642 C CA . LYS A 1 79 ? -28.131 0.069 17.903 1.00 55.28 79 LYS A CA 1
ATOM 643 C C . LYS A 1 79 ? -27.583 -0.468 16.566 1.00 55.28 79 LYS A C 1
ATOM 645 O O . LYS A 1 79 ? -26.473 -0.972 16.511 1.00 55.28 79 LYS A O 1
ATOM 650 N N . LYS A 1 80 ? -28.332 -0.293 15.468 1.00 58.22 80 LYS A N 1
ATOM 651 C CA . LYS A 1 80 ? -27.920 -0.752 14.128 1.00 58.22 80 LYS A CA 1
ATOM 652 C C . LYS A 1 80 ? -26.773 0.081 13.538 1.00 58.22 80 LYS A C 1
ATOM 654 O O . LYS A 1 80 ? -25.994 -0.429 12.736 1.00 58.22 80 LYS A O 1
ATOM 659 N N . GLU A 1 81 ? -26.679 1.357 13.908 1.00 61.19 81 GLU A N 1
ATOM 660 C CA . GLU A 1 81 ? -25.608 2.253 13.464 1.00 61.19 81 GLU A CA 1
ATOM 661 C C . GLU A 1 81 ? -24.309 2.009 14.248 1.00 61.19 81 GLU A C 1
ATOM 663 O O . GLU A 1 81 ? -23.245 1.924 13.634 1.00 61.19 81 GLU A O 1
ATOM 668 N N . GLU A 1 82 ? -24.415 1.788 15.562 1.00 60.44 82 GLU A N 1
ATOM 669 C CA . GLU A 1 82 ? -23.322 1.389 16.466 1.00 60.44 82 GLU A CA 1
ATOM 670 C C . GLU A 1 82 ? -22.683 0.052 16.030 1.00 60.44 82 GLU A C 1
ATOM 672 O O . GLU A 1 82 ? -21.474 -0.012 15.795 1.00 60.44 82 GLU A O 1
ATOM 677 N N . ASP A 1 83 ? -23.496 -0.989 15.798 1.00 66.38 83 ASP A N 1
ATOM 678 C CA . ASP A 1 83 ? -23.022 -2.292 15.294 1.00 66.38 83 ASP A CA 1
ATOM 679 C C . ASP A 1 83 ? -22.320 -2.149 13.929 1.00 66.38 83 ASP A C 1
ATOM 681 O O . ASP A 1 83 ? -21.335 -2.826 13.625 1.00 66.38 83 ASP A O 1
ATOM 685 N N . SER A 1 84 ? -22.791 -1.212 13.100 1.00 78.50 84 SER A N 1
ATOM 686 C CA . SER A 1 84 ? -22.180 -0.880 11.812 1.00 78.50 84 SER A CA 1
ATOM 687 C C . SER A 1 84 ? -20.840 -0.143 11.966 1.00 78.50 84 SER A C 1
ATOM 689 O O . SER A 1 84 ? -19.947 -0.346 11.140 1.00 78.50 84 SER A O 1
ATOM 691 N N . GLN A 1 85 ? -20.658 0.689 12.997 1.00 84.62 85 GLN A N 1
ATOM 692 C CA . GLN A 1 85 ? -19.376 1.342 13.289 1.00 84.62 85 GLN A CA 1
ATOM 693 C C . GLN A 1 85 ? -18.335 0.336 13.785 1.00 84.62 85 GLN A C 1
ATOM 695 O O . GLN A 1 85 ? -17.236 0.290 13.232 1.00 84.62 85 GLN A O 1
ATOM 700 N N . LEU A 1 86 ? -18.694 -0.540 14.726 1.00 86.81 86 LEU A N 1
ATOM 701 C CA . LEU A 1 86 ? -17.796 -1.595 15.200 1.00 86.81 86 LEU A CA 1
ATOM 702 C C . LEU A 1 86 ? -17.412 -2.557 14.060 1.00 86.81 86 LEU A C 1
ATOM 704 O O . LEU A 1 86 ? -16.243 -2.895 13.885 1.00 86.81 86 LEU A O 1
ATOM 708 N N . ALA A 1 87 ? -18.363 -2.906 13.188 1.00 88.56 87 ALA A N 1
ATOM 709 C CA . ALA A 1 87 ? -18.089 -3.703 11.993 1.00 88.56 87 ALA A CA 1
ATOM 710 C C . ALA A 1 87 ? -17.178 -2.996 10.969 1.00 88.56 87 ALA A C 1
ATOM 712 O O . ALA A 1 87 ? -16.541 -3.661 10.149 1.00 88.56 87 ALA A O 1
ATOM 713 N N . LYS A 1 88 ? -17.118 -1.658 10.946 1.00 90.25 88 LYS A N 1
ATOM 714 C CA . LYS A 1 88 ? -16.119 -0.920 10.148 1.00 90.25 88 LYS A CA 1
ATOM 715 C C . LYS A 1 88 ? -14.742 -1.004 10.799 1.00 90.25 88 LYS A C 1
ATOM 717 O O . LYS A 1 88 ? -13.793 -1.325 10.100 1.00 90.25 88 LYS A O 1
ATOM 722 N N . ILE A 1 89 ? -14.656 -0.817 12.117 1.00 92.81 89 ILE A N 1
ATOM 723 C CA . ILE A 1 89 ? -13.404 -0.924 12.885 1.00 92.81 89 ILE A CA 1
ATOM 724 C C . ILE A 1 89 ? -12.771 -2.310 12.703 1.00 92.81 89 ILE A C 1
ATOM 726 O O . ILE A 1 89 ? -11.583 -2.404 12.420 1.00 92.81 89 ILE A O 1
ATOM 730 N N . ILE A 1 90 ? -13.565 -3.385 12.767 1.00 93.00 90 ILE A N 1
ATOM 731 C CA . ILE A 1 90 ? -13.086 -4.760 12.532 1.00 93.00 90 ILE A CA 1
ATOM 732 C C . ILE A 1 90 ? -12.540 -4.942 11.105 1.00 93.00 90 ILE A C 1
ATOM 734 O O . ILE A 1 90 ? -11.559 -5.650 10.886 1.00 93.00 90 ILE A O 1
ATOM 738 N N . ARG A 1 91 ? -13.165 -4.311 10.105 1.00 93.88 91 ARG A N 1
ATOM 739 C CA . ARG A 1 91 ? -12.682 -4.376 8.717 1.00 93.88 91 ARG A CA 1
ATOM 740 C C . ARG A 1 91 ? -11.390 -3.585 8.528 1.00 93.88 91 ARG A C 1
ATOM 742 O O . ARG A 1 91 ? -10.474 -4.087 7.878 1.00 93.88 91 ARG A O 1
ATOM 749 N N . ASP A 1 92 ? -11.312 -2.392 9.111 1.00 93.75 92 ASP A N 1
ATOM 750 C CA . ASP A 1 92 ? -10.114 -1.552 9.090 1.00 93.75 92 ASP A CA 1
ATOM 751 C C . ASP A 1 92 ? -8.942 -2.278 9.775 1.00 93.75 92 ASP A C 1
ATOM 753 O O . ASP A 1 92 ? -7.857 -2.373 9.199 1.00 93.75 92 ASP A O 1
ATOM 757 N N . SER A 1 93 ? -9.169 -2.882 10.949 1.00 94.75 93 SER A N 1
ATOM 758 C CA . SER A 1 93 ? -8.144 -3.640 11.677 1.00 94.75 93 SER A CA 1
ATOM 759 C C . SER A 1 93 ? -7.660 -4.859 10.891 1.00 94.75 93 SER A C 1
ATOM 761 O O . SER A 1 93 ? -6.455 -5.045 10.727 1.00 94.75 93 SER A O 1
ATOM 763 N N . SER A 1 94 ? -8.582 -5.638 10.315 1.00 96.12 94 SER A N 1
ATOM 764 C CA . SER A 1 94 ? -8.236 -6.790 9.482 1.00 96.12 94 SER A CA 1
ATOM 765 C C . SER A 1 94 ? -7.384 -6.390 8.279 1.00 96.12 94 SER A C 1
ATOM 767 O O . SER A 1 94 ? -6.446 -7.110 7.936 1.00 96.12 94 SER A O 1
ATOM 769 N N . LYS A 1 95 ? -7.686 -5.255 7.640 1.00 94.94 95 LYS A N 1
ATOM 770 C CA . LYS A 1 95 ? -6.902 -4.746 6.512 1.00 94.94 95 LYS A CA 1
ATOM 771 C C . LYS A 1 95 ? -5.465 -4.430 6.938 1.00 94.94 95 LYS A C 1
ATOM 773 O O . LYS A 1 95 ? -4.533 -4.902 6.289 1.00 94.94 95 LYS A O 1
ATOM 778 N N . ILE A 1 96 ? -5.292 -3.702 8.045 1.00 93.88 96 ILE A N 1
ATOM 779 C CA . ILE A 1 96 ? -3.968 -3.356 8.588 1.00 93.88 96 ILE A CA 1
ATOM 780 C C . ILE A 1 96 ? -3.170 -4.631 8.880 1.00 93.88 96 ILE A C 1
ATOM 782 O O . ILE A 1 96 ? -2.017 -4.748 8.464 1.00 93.88 96 ILE A O 1
ATOM 786 N N . THR A 1 97 ? -3.783 -5.620 9.540 1.00 94.44 97 THR A N 1
ATOM 787 C CA . THR A 1 97 ? -3.124 -6.895 9.858 1.00 94.44 97 THR A CA 1
ATOM 788 C C . THR A 1 97 ? -2.650 -7.625 8.605 1.00 94.44 97 THR A C 1
ATOM 790 O O . THR A 1 97 ? -1.512 -8.088 8.572 1.00 94.44 97 THR A O 1
ATOM 793 N N . ILE A 1 98 ? -3.477 -7.704 7.558 1.00 94.50 98 ILE A N 1
ATOM 794 C CA . ILE A 1 98 ? -3.101 -8.361 6.298 1.00 94.50 98 ILE A CA 1
ATOM 795 C C . ILE A 1 98 ? -1.889 -7.670 5.661 1.00 94.50 98 ILE A C 1
ATOM 797 O O . ILE A 1 98 ? -0.974 -8.346 5.188 1.00 94.50 98 ILE A O 1
ATOM 801 N N . GLU A 1 99 ? -1.843 -6.338 5.660 1.00 92.38 99 GLU A N 1
ATOM 802 C CA . GLU A 1 99 ? -0.699 -5.581 5.138 1.00 92.38 99 GLU A CA 1
ATOM 803 C C . GLU A 1 99 ? 0.580 -5.840 5.957 1.00 92.38 99 GLU A C 1
ATOM 805 O O . GLU A 1 99 ? 1.648 -6.057 5.376 1.00 92.38 99 GLU A O 1
ATOM 810 N N . GLN A 1 100 ? 0.478 -5.918 7.292 1.00 93.50 100 GLN A N 1
ATOM 811 C CA . GLN A 1 100 ? 1.623 -6.244 8.154 1.00 93.50 100 GLN A CA 1
ATOM 812 C C . GLN A 1 100 ? 2.122 -7.676 7.945 1.00 93.50 100 GLN A C 1
ATOM 814 O O . GLN A 1 100 ? 3.329 -7.905 7.858 1.00 93.50 100 GLN A O 1
ATOM 819 N N . VAL A 1 101 ? 1.208 -8.639 7.808 1.00 94.06 101 VAL A N 1
ATOM 820 C CA . VA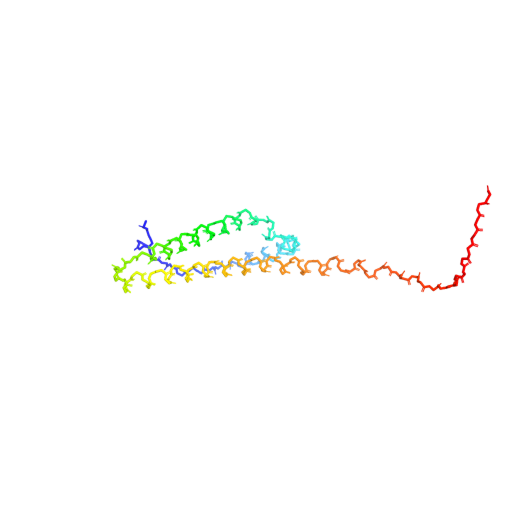L A 1 101 ? 1.552 -10.042 7.540 1.00 94.06 101 VAL A CA 1
ATOM 821 C C . VAL A 1 101 ? 2.274 -10.180 6.201 1.00 94.06 101 VAL A C 1
ATOM 823 O O . VAL A 1 101 ? 3.277 -10.885 6.136 1.00 94.06 101 VAL A O 1
ATOM 826 N N . HIS A 1 102 ? 1.847 -9.474 5.148 1.00 91.81 102 HIS A N 1
ATOM 827 C CA . HIS A 1 102 ? 2.571 -9.475 3.871 1.00 91.81 102 HIS A CA 1
ATOM 828 C C . HIS A 1 102 ? 4.002 -8.938 4.012 1.00 91.81 102 HIS A C 1
ATOM 830 O O . HIS A 1 102 ? 4.941 -9.514 3.455 1.00 91.81 102 HIS A O 1
ATOM 836 N N . GLY A 1 103 ? 4.187 -7.859 4.778 1.00 91.81 103 GLY A N 1
ATOM 837 C CA . GLY A 1 103 ? 5.515 -7.318 5.058 1.00 91.81 103 GLY A CA 1
ATOM 838 C C . GLY A 1 103 ? 6.402 -8.296 5.837 1.00 91.81 103 GLY A C 1
ATOM 839 O O . GLY A 1 103 ? 7.563 -8.488 5.472 1.00 91.81 103 GLY A O 1
ATOM 840 N N . LEU A 1 104 ? 5.852 -8.959 6.860 1.00 92.50 104 LEU A N 1
ATOM 841 C CA . LEU A 1 104 ? 6.553 -9.980 7.649 1.00 92.50 104 LEU A CA 1
ATOM 842 C C . LEU A 1 104 ? 6.904 -11.213 6.814 1.00 92.50 104 LEU A C 1
ATOM 844 O O . LEU A 1 104 ? 8.033 -11.689 6.877 1.00 92.50 104 LEU A O 1
ATOM 848 N N . MET A 1 105 ? 5.983 -11.690 5.976 1.00 92.25 105 MET A N 1
ATOM 849 C CA . MET A 1 105 ? 6.217 -12.814 5.067 1.00 92.25 105 MET A CA 1
ATOM 850 C C . MET A 1 105 ? 7.424 -12.546 4.159 1.00 92.25 105 MET A C 1
ATOM 852 O O . MET A 1 105 ? 8.299 -13.398 4.018 1.00 92.25 105 MET A O 1
ATOM 856 N N . SER A 1 106 ? 7.524 -11.333 3.600 1.00 90.88 106 SER A N 1
ATOM 857 C CA . SER A 1 106 ? 8.688 -10.911 2.810 1.00 90.88 106 SER A CA 1
ATOM 858 C C . SER A 1 106 ? 9.989 -10.964 3.623 1.00 90.88 106 SER A C 1
ATOM 860 O O . SER A 1 106 ? 11.011 -11.428 3.120 1.00 90.88 106 SER A O 1
ATOM 862 N N . GLN A 1 107 ? 9.974 -10.545 4.891 1.00 90.69 107 GLN A N 1
ATOM 863 C CA . GLN A 1 107 ? 11.155 -10.620 5.757 1.00 90.69 107 GLN A CA 1
ATOM 864 C C . GLN A 1 107 ? 11.564 -12.059 6.072 1.00 90.69 107 GLN A C 1
ATOM 866 O O . GLN A 1 107 ? 12.742 -12.375 5.949 1.00 90.69 107 GLN A O 1
ATOM 871 N N . VAL A 1 108 ? 10.609 -12.932 6.403 1.00 91.38 108 VAL A N 1
ATOM 872 C CA . VAL A 1 108 ? 10.870 -14.355 6.678 1.00 91.38 108 VAL A CA 1
ATOM 873 C C . VAL A 1 108 ? 11.465 -15.048 5.453 1.00 91.38 108 VAL A C 1
ATOM 875 O O . VAL A 1 108 ? 12.441 -15.787 5.572 1.00 91.38 108 VAL A O 1
ATOM 878 N N . ILE A 1 109 ? 10.929 -14.774 4.259 1.00 90.19 109 ILE A N 1
ATOM 879 C CA . ILE A 1 109 ? 11.470 -15.315 3.005 1.00 90.19 109 ILE A CA 1
ATOM 880 C C . ILE A 1 109 ? 12.909 -14.832 2.790 1.00 90.19 109 ILE A C 1
ATOM 882 O O . ILE A 1 109 ? 13.782 -15.640 2.481 1.00 90.19 109 ILE A O 1
ATOM 886 N N . LYS A 1 110 ? 13.180 -13.534 2.979 1.00 90.88 110 LYS A N 1
ATOM 887 C CA . LYS A 1 110 ? 14.536 -12.976 2.838 1.00 90.88 110 LYS A CA 1
ATOM 888 C C . LYS A 1 110 ? 15.511 -13.587 3.840 1.00 90.88 110 LYS A C 1
ATOM 890 O O . LYS A 1 110 ? 16.615 -13.955 3.452 1.00 90.88 110 LYS A O 1
ATOM 895 N N . ASP A 1 111 ? 15.101 -13.735 5.093 1.00 90.06 111 ASP A N 1
ATOM 896 C CA . ASP A 1 111 ? 15.917 -14.354 6.136 1.00 90.06 111 ASP A CA 1
ATOM 897 C C . ASP A 1 111 ? 16.235 -15.822 5.804 1.00 90.06 111 ASP A C 1
ATOM 899 O O . ASP A 1 111 ? 17.394 -16.238 5.829 1.00 90.06 111 ASP A O 1
ATOM 903 N N . THR A 1 112 ? 15.232 -16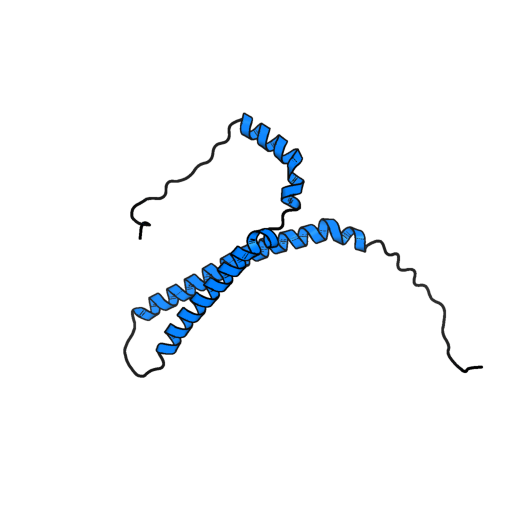.576 5.348 1.00 90.50 112 THR A N 1
ATOM 904 C CA . THR A 1 112 ? 15.401 -17.979 4.938 1.00 90.50 112 THR A CA 1
ATOM 905 C C . THR A 1 112 ? 16.356 -18.119 3.750 1.00 90.50 112 THR A C 1
ATOM 907 O O . THR A 1 112 ? 17.231 -18.984 3.744 1.00 90.50 112 THR A O 1
ATOM 910 N N . LEU A 1 113 ? 16.208 -17.264 2.733 1.00 89.06 113 LEU A N 1
ATOM 911 C CA . LEU A 1 113 ? 17.018 -17.331 1.515 1.00 89.06 113 LEU A CA 1
ATOM 912 C C . LEU A 1 113 ? 18.473 -16.907 1.745 1.00 89.06 113 LEU A C 1
ATOM 914 O O . LEU A 1 113 ? 19.375 -17.515 1.170 1.00 89.06 113 LEU A O 1
ATOM 918 N N . PHE A 1 114 ? 18.704 -15.867 2.551 1.00 88.50 114 PHE A N 1
ATOM 919 C CA . PHE A 1 114 ? 20.013 -15.214 2.634 1.00 88.50 114 PHE A CA 1
ATOM 920 C C . PHE A 1 114 ? 20.747 -15.433 3.961 1.00 88.50 114 PHE A C 1
ATOM 922 O O . PHE A 1 114 ? 21.974 -15.473 3.958 1.00 88.50 114 PHE A O 1
ATOM 929 N N . ASN A 1 115 ? 20.042 -15.636 5.078 1.00 86.44 115 ASN A N 1
ATOM 930 C CA . ASN A 1 115 ? 20.664 -15.751 6.402 1.00 86.44 115 ASN A CA 1
ATOM 931 C C . ASN A 1 115 ? 20.759 -17.205 6.896 1.00 86.44 115 ASN A C 1
ATOM 933 O O . ASN A 1 115 ? 21.731 -17.559 7.564 1.00 86.44 115 ASN A O 1
ATOM 937 N N . SER A 1 116 ? 19.825 -18.090 6.525 1.00 77.50 116 SER A N 1
ATOM 938 C CA . SER A 1 116 ? 19.837 -19.491 6.994 1.00 77.50 116 SER A CA 1
ATOM 939 C C . SER A 1 116 ? 20.969 -20.352 6.406 1.00 77.50 116 SER A C 1
ATOM 941 O O . SER A 1 116 ? 21.399 -21.318 7.033 1.00 77.50 116 SER A O 1
ATOM 943 N N . VAL A 1 117 ? 21.518 -20.003 5.236 1.00 63.31 117 VAL A N 1
ATOM 944 C CA . VAL A 1 117 ? 22.605 -20.770 4.585 1.00 63.31 117 VAL A CA 1
ATOM 945 C C . VAL A 1 117 ? 23.931 -20.676 5.359 1.00 63.31 117 VAL A C 1
ATOM 947 O O . VAL A 1 117 ? 24.746 -21.600 5.322 1.00 63.31 117 VAL A O 1
ATOM 950 N N . HIS A 1 118 ? 24.148 -19.591 6.107 1.00 58.91 118 HIS A N 1
ATOM 951 C CA . HIS A 1 118 ? 25.369 -19.380 6.888 1.00 58.91 118 HIS A CA 1
ATOM 952 C C . HIS A 1 118 ? 25.379 -20.125 8.231 1.00 58.91 118 HIS A C 1
ATOM 954 O O . HIS A 1 118 ? 26.452 -20.355 8.787 1.00 58.91 118 HIS A O 1
ATOM 960 N N . HIS A 1 119 ? 24.217 -20.560 8.728 1.00 56.50 119 HIS A N 1
ATOM 961 C CA . HIS A 1 119 ? 24.099 -21.214 10.034 1.00 56.50 119 HIS A CA 1
ATOM 962 C C . HIS A 1 119 ? 24.492 -22.707 10.022 1.00 56.50 119 HIS A C 1
ATOM 964 O O . HIS A 1 119 ? 24.705 -23.297 11.079 1.00 56.50 119 HIS A O 1
ATOM 970 N N . ASN A 1 120 ? 24.653 -23.310 8.837 1.00 55.25 120 ASN A N 1
ATOM 971 C CA . ASN A 1 120 ? 24.987 -24.732 8.662 1.00 55.25 120 ASN A CA 1
ATOM 972 C C . ASN A 1 120 ? 26.502 -25.015 8.544 1.00 55.25 120 ASN A C 1
ATOM 974 O O . ASN A 1 120 ? 26.894 -26.112 8.151 1.00 55.25 120 ASN A O 1
ATOM 978 N N . LYS A 1 121 ? 27.374 -24.038 8.845 1.00 49.97 121 LYS A N 1
ATOM 979 C CA . LYS A 1 121 ? 28.845 -24.166 8.743 1.00 49.97 121 LYS A CA 1
ATOM 980 C C . LYS A 1 121 ? 29.588 -24.090 10.084 1.00 49.97 121 LYS A C 1
ATOM 982 O O . LYS A 1 121 ? 30.718 -23.613 10.129 1.00 49.97 121 LYS A O 1
ATOM 987 N N . THR A 1 122 ? 29.017 -24.605 11.166 1.00 43.97 122 THR A N 1
ATOM 988 C CA . THR A 1 122 ? 29.821 -25.014 12.327 1.00 43.97 122 THR A CA 1
ATOM 989 C C . THR A 1 122 ? 29.850 -26.542 12.394 1.00 43.97 122 THR A C 1
ATOM 991 O O . THR A 1 122 ? 28.853 -27.156 12.765 1.00 43.97 122 THR A O 1
ATOM 994 N N . PRO A 1 123 ? 30.967 -27.200 12.024 1.00 43.09 123 PRO A N 1
ATOM 995 C CA . PRO A 1 123 ? 31.170 -28.581 12.411 1.00 43.09 123 PRO A CA 1
ATOM 996 C C . PRO A 1 123 ? 31.356 -28.601 13.926 1.00 43.09 123 PRO A C 1
ATOM 998 O O . PRO A 1 123 ? 32.349 -28.120 14.470 1.00 43.09 123 PRO A O 1
ATOM 1001 N N . THR A 1 124 ? 30.349 -29.134 14.600 1.00 45.16 124 THR A N 1
ATOM 1002 C CA . THR A 1 124 ? 30.414 -29.618 15.969 1.00 45.16 124 THR A CA 1
ATOM 1003 C C . THR A 1 124 ? 31.498 -30.696 16.060 1.00 45.16 124 THR A C 1
ATOM 1005 O O . THR A 1 124 ? 31.240 -31.866 15.795 1.00 45.16 124 THR A O 1
ATOM 1008 N N . THR A 1 125 ? 32.720 -30.316 16.431 1.00 42.47 125 THR A N 1
ATOM 1009 C CA . THR A 1 125 ? 33.706 -31.262 16.965 1.00 42.47 125 THR A CA 1
ATOM 1010 C C . THR A 1 125 ? 33.460 -31.383 18.467 1.00 42.47 125 THR A C 1
ATOM 1012 O O . THR A 1 125 ? 34.032 -30.642 19.260 1.00 42.47 125 THR A O 1
ATOM 1015 N N . VAL A 1 126 ? 32.577 -32.302 18.863 1.00 51.69 126 VAL A N 1
ATOM 1016 C CA . VAL A 1 126 ? 32.611 -32.918 20.199 1.00 51.69 126 VAL A CA 1
ATOM 1017 C C . VAL A 1 126 ? 32.849 -34.415 20.036 1.00 51.69 126 VAL A C 1
ATOM 1019 O O . VAL A 1 126 ? 32.019 -35.122 19.473 1.00 51.69 126 VAL A O 1
ATOM 1022 N N . ALA A 1 127 ? 33.999 -34.864 20.532 1.00 41.12 127 ALA A N 1
ATOM 1023 C CA . ALA A 1 127 ? 34.291 -36.224 20.983 1.00 41.12 127 ALA A CA 1
ATOM 1024 C C . ALA A 1 127 ? 35.474 -36.079 21.970 1.00 41.12 127 ALA A C 1
ATOM 1026 O O . ALA A 1 127 ? 36.574 -35.747 21.539 1.00 41.12 127 ALA A O 1
ATOM 1027 N N . ASP A 1 128 ? 35.237 -35.890 23.269 1.00 38.03 128 ASP A N 1
ATOM 1028 C CA . ASP A 1 128 ? 34.914 -36.888 24.309 1.00 38.03 128 ASP A CA 1
ATOM 1029 C C . ASP A 1 128 ? 36.187 -37.434 24.995 1.00 38.03 128 ASP A C 1
ATOM 1031 O O . ASP A 1 128 ? 37.158 -37.782 24.325 1.00 38.03 128 ASP A O 1
ATOM 1035 N N . GLY A 1 129 ? 36.211 -37.451 26.335 1.00 37.69 129 GLY A N 1
ATOM 1036 C CA . GLY A 1 129 ? 37.396 -37.867 27.101 1.00 37.69 129 GLY A CA 1
ATOM 1037 C C . GLY A 1 129 ? 37.469 -37.442 28.575 1.00 37.69 129 GLY A C 1
ATOM 1038 O O . GLY A 1 129 ? 38.348 -36.672 28.939 1.00 37.69 129 GLY A O 1
ATOM 1039 N N . SER A 1 130 ? 36.566 -37.986 29.399 1.00 39.47 130 SER A N 1
ATOM 1040 C CA . SER A 1 130 ? 36.676 -38.275 30.851 1.00 39.47 130 SER A CA 1
ATOM 1041 C C . SER A 1 130 ? 37.172 -37.212 31.863 1.00 39.47 130 SER A C 1
ATOM 1043 O O . SER A 1 130 ? 38.339 -36.832 31.889 1.00 39.47 130 SER A O 1
ATOM 1045 N N . SER A 1 131 ? 36.295 -36.896 32.826 1.00 41.03 131 SER A N 1
ATOM 1046 C CA . SER A 1 131 ? 36.595 -36.323 34.162 1.00 41.03 131 SER A CA 1
ATOM 1047 C C . SER A 1 131 ? 37.251 -37.384 35.087 1.00 41.03 131 SER A C 1
ATOM 1049 O O . SER A 1 131 ? 37.034 -38.571 34.817 1.00 41.03 131 SER A O 1
ATOM 1051 N N . PRO A 1 132 ? 38.016 -37.044 36.159 1.00 50.88 132 PRO A N 1
ATOM 1052 C CA . PRO A 1 132 ? 37.429 -36.513 37.410 1.00 50.88 132 PRO A CA 1
ATOM 1053 C C . PRO A 1 132 ? 38.249 -35.425 38.170 1.00 50.88 132 PRO A C 1
ATOM 1055 O O . PRO A 1 132 ? 39.463 -35.309 38.032 1.00 50.88 132 PRO A O 1
ATOM 1058 N N . GLU A 1 133 ? 37.549 -34.645 39.007 1.00 40.69 133 GLU A N 1
ATOM 1059 C CA . GLU A 1 133 ? 38.021 -33.699 40.060 1.00 40.69 133 GLU A CA 1
ATOM 1060 C C . GLU A 1 133 ? 38.789 -34.382 41.237 1.00 40.69 133 GLU A C 1
ATOM 1062 O O . GLU A 1 133 ? 38.815 -35.615 41.252 1.00 40.69 133 GLU A O 1
ATOM 1067 N N . PRO A 1 134 ? 39.278 -33.700 42.323 1.00 62.62 134 PRO A N 1
ATOM 1068 C CA . PRO A 1 134 ? 39.568 -32.268 42.608 1.00 62.62 134 PRO A CA 1
ATOM 1069 C C . PRO A 1 134 ? 40.975 -32.015 43.266 1.00 62.62 134 PRO A C 1
ATOM 1071 O O . PRO A 1 134 ? 41.730 -32.946 43.524 1.00 62.62 134 PRO A O 1
ATOM 1074 N N . MET A 1 135 ? 41.253 -30.755 43.674 1.00 41.03 135 MET A N 1
ATOM 1075 C CA . MET A 1 135 ? 41.888 -30.355 44.967 1.00 41.03 135 MET A CA 1
ATOM 1076 C C . MET A 1 135 ? 43.272 -29.626 44.978 1.00 41.03 135 MET A C 1
ATOM 1078 O O . MET A 1 135 ? 44.326 -30.225 44.830 1.00 41.03 135 MET A O 1
ATOM 1082 N N . VAL A 1 136 ? 43.191 -28.338 45.369 1.00 46.31 136 VAL A N 1
ATOM 1083 C CA . VAL A 1 136 ? 44.080 -27.508 46.236 1.00 46.31 136 VAL A CA 1
ATOM 1084 C C . VAL A 1 136 ? 45.369 -26.840 45.703 1.00 46.31 136 VAL A C 1
ATOM 1086 O O . VAL A 1 136 ? 46.316 -27.459 45.239 1.00 46.31 136 VAL A O 1
ATOM 1089 N N . LYS A 1 137 ? 45.361 -25.512 45.933 1.00 47.28 137 LYS A N 1
ATOM 1090 C CA . LYS A 1 137 ? 46.439 -24.510 46.053 1.00 47.28 137 LYS A CA 1
ATOM 1091 C C . LYS A 1 137 ? 47.819 -25.026 46.484 1.00 47.28 137 LYS A C 1
ATOM 1093 O O . LYS A 1 137 ? 47.941 -25.665 47.525 1.00 47.28 137 LYS A O 1
ATOM 1098 N N . THR A 1 138 ? 48.853 -24.486 45.846 1.00 48.47 138 THR A N 1
ATOM 1099 C CA . THR A 1 138 ? 49.973 -23.746 46.470 1.00 48.47 138 THR A CA 1
ATOM 1100 C C . THR A 1 138 ? 50.467 -22.734 45.440 1.00 48.47 138 THR A C 1
ATOM 1102 O O . THR A 1 138 ? 50.817 -21.611 45.855 1.00 48.47 138 THR A O 1
#

Foldseek 3Di:
DCPVVDDDDDDDDDDDPVRVVVVVVVCVVCVVVVLVDQCCVVCVVVLVVLVVVLVVLVVVLVVVVVVPPDDDDDDPPVVVVSVVSVVVSVVSVVVSVVSVVVSVVSVVVSCVVPVVVVVPPDPPPDDDDDDDDDDDDD

Secondary structure (DSSP, 8-state):
--TTS--PPPP-----HHHHHHHHHHHHHHHHHHHH--HHHHTHHHHHHHHHHHHHHHHHHHHHHHTT-SS----SSHHHHHHHHHHHHHHHHHHHHHHHHHHHHHHHHHHHHHTGGGGG------------------

Sequence (138 aa):
MHCKQYYSLDITYFKSSIDCRLLDLLWNKYWVNTLSSSPLLANRDYVAGQISDLAEKLEQAENHLHTRLGPMVLPTQRKKEEDSQLAKIIRDSSKITIEQVHGLMSQVIKDTLFNSVHHNKTPTTVADGSSPEPMVKT

pLDDT: mean 79.5, std 18.49, range [37.69, 96.88]